Protein AF-A0A7W0XB61-F1 (afdb_monomer)

Solvent-accessible surface area (backbone atoms only — not comparable to full-atom values): 3455 Å² total; per-residue (Å²): 134,83,82,92,82,80,87,89,77,80,76,42,80,37,38,50,30,63,35,46,64,47,29,48,55,37,48,74,69,68,54,75,34,60,56,99,89,40,67,55,54,81,75,65,61,68,75,82,77,50,86,132

pLDDT: mean 94.52, std 5.73, range [68.25, 98.69]

Foldseek 3Di:
DDDDDDDPDDWDQWLQEGGPVSNVVCVVVVHDSADPNDNDSVRDDPCVPDDD

Secondary structure (DSSP, 8-state):
-PPP--------EETTEESHHHHHHHHHTT----BTTB---TT--GGGT---

Sequence (52 aa):
MSRRVVITGIGAVTPLGVGAVTSFERWVAGKSGIEDGEGRCDEFEVTDFLSV

Mean predicted aligned error: 3.64 Å

Radius of gyration: 14.83 Å; Cα contacts (8 Å, |Δi|>4): 50; chains: 1; bounding box: 32×22×46 Å

Structure (mmCIF, N/CA/C/O backbone):
data_AF-A0A7W0XB61-F1
#
_entry.id   AF-A0A7W0XB61-F1
#
loop_
_atom_site.group_PDB
_atom_site.id
_atom_site.type_symbol
_atom_site.label_atom_id
_atom_site.label_alt_id
_atom_site.label_comp_id
_atom_sit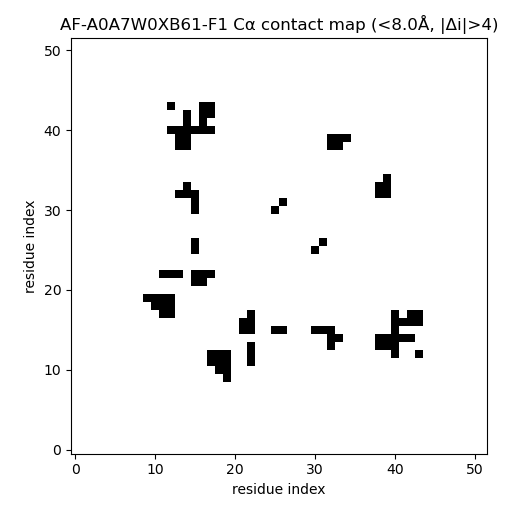e.label_asym_id
_atom_site.label_entity_id
_atom_site.label_seq_id
_atom_site.pdbx_PDB_ins_code
_atom_site.Cartn_x
_atom_site.Cartn_y
_atom_site.Cartn_z
_atom_site.occupancy
_atom_site.B_iso_or_equiv
_atom_site.auth_seq_id
_atom_site.auth_comp_id
_atom_site.auth_asym_id
_atom_site.auth_atom_id
_atom_site.pdbx_PDB_model_num
ATOM 1 N N . MET A 1 1 ? -12.534 11.065 32.349 1.00 76.44 1 MET A N 1
ATOM 2 C CA . MET A 1 1 ? -12.221 9.972 31.400 1.00 76.44 1 MET A CA 1
ATOM 3 C C . MET A 1 1 ? -12.171 10.543 29.996 1.00 76.44 1 MET A C 1
ATOM 5 O O . MET A 1 1 ? -13.057 11.320 29.661 1.00 76.44 1 MET A O 1
ATOM 9 N N . SER A 1 2 ? -11.173 10.179 29.191 1.00 88.94 2 SER A N 1
ATOM 10 C CA . SER A 1 2 ? -11.183 10.486 27.757 1.00 88.94 2 SER A CA 1
ATOM 11 C C . SER A 1 2 ? -12.084 9.496 27.010 1.00 88.94 2 SER A C 1
ATOM 13 O O . SER A 1 2 ? -12.265 8.351 27.429 1.00 88.94 2 SER A O 1
ATOM 15 N N . ARG A 1 3 ? -12.701 9.949 25.915 1.00 95.38 3 ARG A N 1
ATOM 16 C CA . ARG A 1 3 ? -13.566 9.113 25.074 1.00 95.38 3 ARG A CA 1
ATOM 17 C C . ARG A 1 3 ? -12.707 8.134 24.267 1.00 95.38 3 ARG A C 1
ATOM 19 O O . ARG A 1 3 ? -11.669 8.527 23.744 1.00 95.38 3 ARG A O 1
ATOM 26 N N . ARG A 1 4 ? -13.144 6.877 24.138 1.00 96.44 4 ARG A N 1
ATOM 27 C CA . ARG A 1 4 ? -12.463 5.884 23.290 1.00 96.44 4 ARG A CA 1
ATOM 28 C C . ARG A 1 4 ? -12.629 6.267 21.818 1.00 96.44 4 ARG A C 1
ATOM 30 O O . ARG A 1 4 ? -13.751 6.493 21.367 1.00 96.44 4 ARG A O 1
ATOM 37 N N . VAL A 1 5 ? -11.516 6.320 21.094 1.00 96.69 5 VAL A N 1
ATOM 38 C CA . VAL A 1 5 ? -11.456 6.570 19.648 1.00 96.69 5 VAL A CA 1
ATOM 39 C C . VAL A 1 5 ? -10.744 5.385 19.004 1.00 96.69 5 VAL A C 1
ATOM 41 O O . VAL A 1 5 ? -9.791 4.862 19.579 1.00 96.69 5 VAL A O 1
ATOM 44 N N . VAL A 1 6 ? -11.233 4.937 17.850 1.00 97.81 6 VAL A N 1
ATOM 45 C CA . VAL A 1 6 ? -10.693 3.787 17.111 1.00 97.81 6 VAL A CA 1
ATOM 46 C C . VAL A 1 6 ? -10.476 4.153 15.647 1.00 97.81 6 VAL A C 1
ATOM 48 O O . VAL A 1 6 ? -11.142 5.047 15.127 1.00 97.81 6 VAL A O 1
ATOM 51 N N . ILE A 1 7 ? -9.552 3.449 14.996 1.00 97.00 7 ILE A N 1
ATOM 52 C CA . ILE A 1 7 ? -9.313 3.550 13.554 1.00 97.00 7 ILE A CA 1
ATOM 53 C C . ILE A 1 7 ? -10.353 2.681 12.843 1.00 97.00 7 ILE A C 1
ATOM 55 O O . ILE A 1 7 ? -10.483 1.500 13.158 1.00 97.00 7 ILE A O 1
ATOM 59 N N . THR A 1 8 ? -11.096 3.257 11.900 1.00 97.75 8 THR A N 1
ATOM 60 C CA . THR A 1 8 ? -12.146 2.558 11.134 1.00 97.75 8 THR A CA 1
ATOM 61 C C . THR A 1 8 ? -11.762 2.288 9.680 1.00 97.75 8 THR A C 1
ATOM 63 O O . THR A 1 8 ? -12.487 1.592 8.977 1.00 97.75 8 THR A O 1
ATOM 66 N N . GLY A 1 9 ? -10.626 2.813 9.225 1.00 97.00 9 GLY A N 1
ATOM 67 C CA . GLY A 1 9 ? -10.106 2.608 7.879 1.00 97.00 9 GLY A CA 1
ATOM 68 C C . GLY A 1 9 ? -8.711 3.205 7.736 1.00 97.00 9 GLY A C 1
ATOM 69 O O . GLY A 1 9 ? -8.352 4.133 8.463 1.00 97.00 9 GLY A O 1
ATOM 70 N N . ILE A 1 10 ? -7.923 2.644 6.820 1.00 96.75 10 ILE A N 1
ATOM 71 C CA . ILE A 1 10 ? -6.566 3.093 6.496 1.00 96.75 10 ILE A CA 1
ATOM 72 C C . ILE A 1 10 ? -6.405 3.045 4.977 1.00 96.75 10 ILE A C 1
ATOM 74 O O . ILE A 1 10 ? -6.790 2.067 4.339 1.00 96.75 10 ILE A O 1
ATOM 78 N N . GLY A 1 11 ? -5.804 4.088 4.415 1.00 95.12 11 GLY A N 1
ATOM 79 C CA . GLY A 1 11 ? -5.330 4.143 3.038 1.00 95.12 11 GLY A CA 1
ATOM 80 C C . GLY A 1 11 ? -3.984 4.856 3.014 1.00 95.12 11 GLY A C 1
ATOM 81 O O . GLY A 1 11 ? -3.743 5.738 3.838 1.00 95.12 11 GLY A O 1
ATOM 82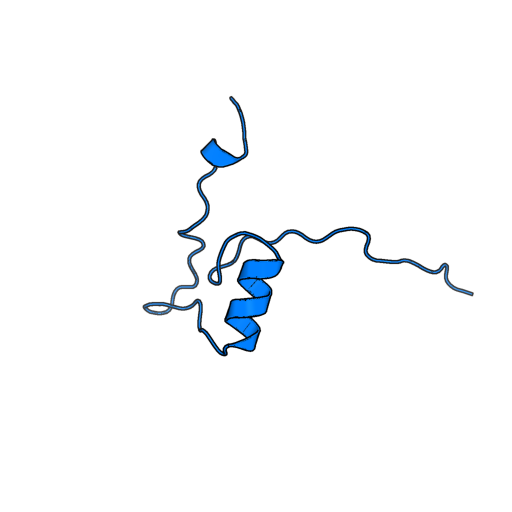 N N . ALA A 1 12 ? -3.098 4.443 2.114 1.00 95.94 12 ALA A N 1
ATOM 83 C CA . ALA A 1 12 ? -1.769 5.023 1.991 1.00 95.94 12 ALA A CA 1
ATOM 84 C C . ALA A 1 12 ? -1.317 4.986 0.530 1.00 95.94 12 ALA A C 1
ATOM 86 O O . ALA A 1 12 ? -1.539 3.994 -0.158 1.00 95.94 12 ALA A O 1
ATOM 87 N N . VAL A 1 13 ? -0.677 6.061 0.083 1.00 96.38 13 VAL A N 1
ATOM 88 C CA . VAL A 1 13 ? 0.123 6.101 -1.143 1.00 96.38 13 VAL A CA 1
ATOM 89 C C . VAL A 1 13 ? 1.540 6.371 -0.675 1.00 96.38 13 VAL A C 1
ATOM 91 O O . VAL A 1 13 ? 1.792 7.404 -0.051 1.00 96.38 13 VAL A O 1
ATOM 94 N N . THR A 1 14 ? 2.431 5.407 -0.876 1.00 97.12 14 THR A N 1
ATOM 95 C CA . THR A 1 14 ? 3.800 5.477 -0.366 1.00 97.12 14 THR A CA 1
ATOM 96 C C . THR A 1 14 ? 4.788 5.013 -1.432 1.00 97.12 14 THR A C 1
ATOM 98 O O . THR A 1 14 ? 4.378 4.356 -2.389 1.00 97.12 14 THR A O 1
ATOM 101 N N . PRO A 1 15 ? 6.094 5.251 -1.240 1.00 97.88 15 PRO A N 1
ATOM 102 C CA . PRO A 1 15 ? 7.126 4.655 -2.091 1.00 97.88 15 PRO A CA 1
ATOM 103 C C . PRO A 1 15 ? 7.234 3.130 -1.946 1.00 97.88 15 PRO A C 1
ATOM 105 O O . PRO A 1 15 ? 7.949 2.471 -2.686 1.00 97.88 15 PRO A O 1
ATOM 108 N N . LEU A 1 16 ? 6.530 2.542 -0.972 1.00 97.81 16 LEU A N 1
ATOM 109 C CA . LEU A 1 16 ? 6.348 1.096 -0.862 1.00 97.81 16 LEU A CA 1
ATOM 110 C C . LEU A 1 16 ? 5.092 0.617 -1.603 1.00 97.81 16 LEU A C 1
ATOM 112 O O . LEU A 1 16 ? 4.795 -0.571 -1.560 1.00 97.81 16 LEU A O 1
ATOM 116 N N . GLY A 1 17 ? 4.369 1.496 -2.292 1.00 96.19 17 GLY A N 1
ATOM 117 C CA . GLY A 1 17 ? 3.234 1.177 -3.153 1.00 96.19 17 GLY A CA 1
ATOM 118 C C . GLY A 1 17 ? 1.903 1.777 -2.700 1.00 96.19 17 GLY A C 1
ATOM 119 O O . GLY A 1 17 ? 1.788 2.434 -1.657 1.00 96.19 17 GLY A O 1
ATOM 120 N N . VAL A 1 18 ? 0.875 1.536 -3.517 1.00 96.75 18 VAL A N 1
ATOM 121 C CA . VAL A 1 18 ? -0.491 2.034 -3.303 1.00 96.75 18 VAL A CA 1
ATOM 122 C C . VAL A 1 18 ? -1.309 1.040 -2.478 1.00 96.75 18 VAL A C 1
ATOM 124 O O . VAL A 1 18 ? -1.420 -0.143 -2.800 1.00 96.75 18 VAL A O 1
ATOM 127 N N . GLY A 1 19 ? -1.916 1.540 -1.405 1.00 95.81 19 GLY A N 1
ATOM 128 C CA . GLY A 1 19 ? -2.749 0.778 -0.484 1.00 95.81 19 GLY A CA 1
ATOM 129 C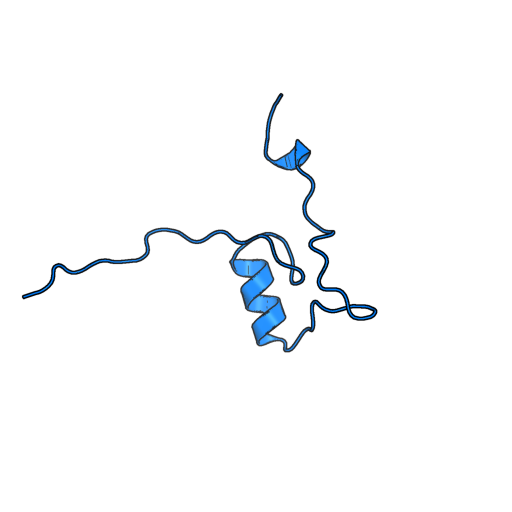 C . GLY A 1 19 ? -2.036 0.404 0.816 1.00 95.81 19 GLY A C 1
ATOM 130 O O . GLY A 1 19 ? -0.822 0.196 0.874 1.00 95.81 19 GLY A O 1
ATOM 131 N N . ALA A 1 20 ? -2.827 0.300 1.888 1.00 97.50 20 ALA A N 1
ATOM 132 C CA . ALA A 1 20 ? -2.327 -0.018 3.225 1.00 97.50 20 ALA A CA 1
ATOM 133 C C . ALA A 1 20 ? -1.717 -1.428 3.306 1.00 97.50 20 ALA A C 1
ATOM 135 O O . ALA A 1 20 ? -0.692 -1.609 3.958 1.00 97.50 20 ALA A O 1
ATOM 136 N N . VAL A 1 21 ? -2.322 -2.406 2.619 1.00 97.69 21 VAL A N 1
ATOM 137 C CA . VAL A 1 21 ? -1.846 -3.800 2.591 1.00 97.69 21 VAL A CA 1
ATOM 138 C C . VAL A 1 21 ? -0.491 -3.885 1.893 1.00 97.69 21 VAL A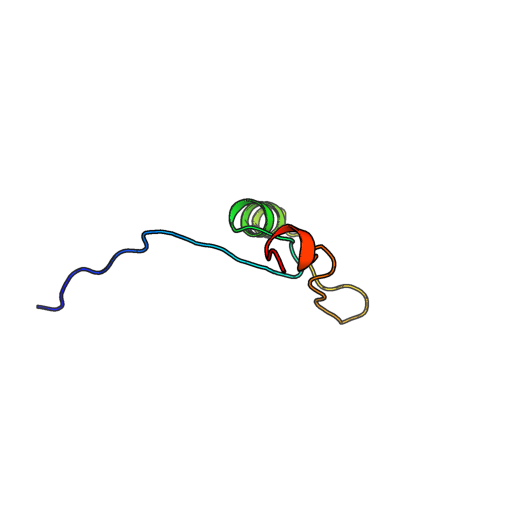 C 1
ATOM 140 O O . VAL A 1 21 ? 0.475 -4.308 2.518 1.00 97.69 21 VAL A O 1
ATOM 143 N N . THR A 1 22 ? -0.391 -3.384 0.659 1.00 97.38 22 THR A N 1
ATOM 144 C CA . THR A 1 22 ? 0.852 -3.360 -0.129 1.00 97.38 22 THR A CA 1
ATOM 145 C C . THR A 1 22 ? 1.997 -2.692 0.631 1.00 97.38 22 THR A C 1
ATOM 147 O O . THR A 1 22 ? 3.083 -3.261 0.755 1.00 97.38 22 THR A O 1
ATOM 150 N N . SER A 1 23 ? 1.730 -1.509 1.201 1.00 97.50 23 SER A N 1
ATOM 151 C CA . SER A 1 23 ? 2.717 -0.764 1.988 1.00 97.50 23 SER A CA 1
ATOM 152 C C . SER A 1 23 ? 3.187 -1.566 3.207 1.00 97.50 23 SER A C 1
ATOM 154 O O . SER A 1 23 ? 4.384 -1.632 3.483 1.00 97.50 23 SER A O 1
ATOM 156 N N . PHE A 1 24 ? 2.259 -2.204 3.928 1.00 98.00 24 PHE A N 1
ATOM 157 C CA . PHE A 1 24 ? 2.577 -2.995 5.115 1.00 98.00 24 PHE A CA 1
ATOM 158 C C . PHE A 1 24 ? 3.371 -4.260 4.777 1.00 98.00 24 PHE A C 1
ATOM 160 O O . PHE A 1 24 ? 4.397 -4.516 5.400 1.00 98.00 24 PHE A O 1
ATOM 167 N N . GLU A 1 25 ? 2.947 -5.031 3.778 1.00 98.50 25 GLU A N 1
ATOM 168 C CA . GLU A 1 25 ? 3.607 -6.282 3.392 1.00 98.50 25 GLU A CA 1
ATOM 169 C C . GLU A 1 25 ? 5.051 -6.052 2.935 1.00 98.50 25 GLU A C 1
ATOM 171 O O . GLU A 1 25 ? 5.968 -6.752 3.373 1.00 98.50 25 GLU A O 1
ATOM 176 N N . ARG A 1 26 ? 5.283 -5.031 2.103 1.00 98.31 26 ARG A N 1
ATOM 177 C CA . ARG A 1 26 ? 6.629 -4.682 1.629 1.00 98.31 26 ARG 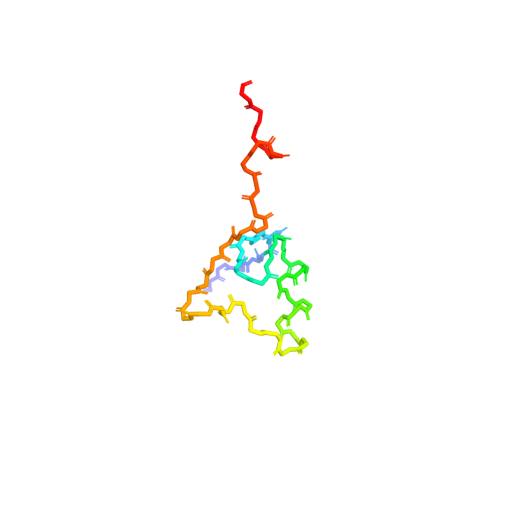A CA 1
ATOM 178 C C . ARG A 1 26 ? 7.502 -4.124 2.753 1.00 98.31 26 ARG A C 1
ATOM 180 O O . ARG A 1 26 ? 8.684 -4.466 2.815 1.00 98.31 26 ARG A O 1
ATOM 187 N N . TRP A 1 27 ? 6.929 -3.348 3.677 1.00 97.75 27 TRP A N 1
ATOM 188 C CA . TRP A 1 27 ? 7.650 -2.893 4.866 1.00 97.75 27 TRP A CA 1
ATOM 189 C C . TRP A 1 27 ? 8.077 -4.065 5.757 1.00 97.75 27 TRP A C 1
ATOM 191 O O . TRP A 1 27 ? 9.248 -4.161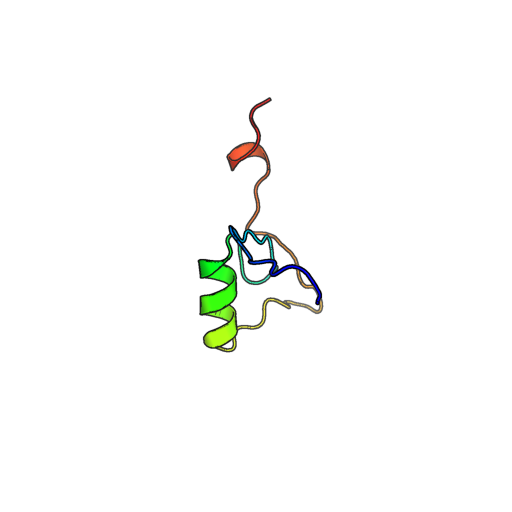 6.126 1.00 97.75 27 TRP A O 1
ATOM 201 N N . VAL A 1 28 ? 7.163 -4.996 6.048 1.00 98.62 28 VAL A N 1
ATOM 202 C CA . VAL A 1 28 ? 7.454 -6.212 6.827 1.00 98.62 28 VAL A CA 1
ATOM 203 C C . VAL A 1 28 ? 8.531 -7.062 6.150 1.00 98.62 28 VAL A C 1
ATOM 205 O O . VAL A 1 28 ? 9.395 -7.614 6.827 1.00 98.62 28 VAL A O 1
ATOM 208 N N . ALA A 1 29 ? 8.536 -7.123 4.817 1.00 98.69 29 ALA A N 1
ATOM 209 C CA . ALA A 1 29 ? 9.565 -7.808 4.037 1.00 98.69 29 ALA A CA 1
ATOM 210 C C . ALA A 1 29 ? 10.924 -7.072 3.993 1.00 98.69 29 ALA A C 1
ATOM 212 O O . ALA A 1 29 ? 11.839 -7.526 3.303 1.00 98.69 29 ALA A O 1
ATOM 213 N N . GLY A 1 30 ? 11.067 -5.937 4.686 1.00 98.25 30 GLY A N 1
ATOM 214 C CA . GLY A 1 30 ? 12.300 -5.152 4.730 1.00 98.25 30 GLY A CA 1
ATOM 215 C C . GLY A 1 30 ? 12.639 -4.465 3.407 1.00 98.25 30 GLY A C 1
ATOM 216 O O . GLY A 1 30 ? 13.807 -4.173 3.152 1.00 98.25 30 GLY A O 1
ATOM 217 N N . LYS A 1 31 ? 11.648 -4.235 2.536 1.00 98.31 31 LYS A N 1
ATOM 218 C CA . LYS A 1 31 ?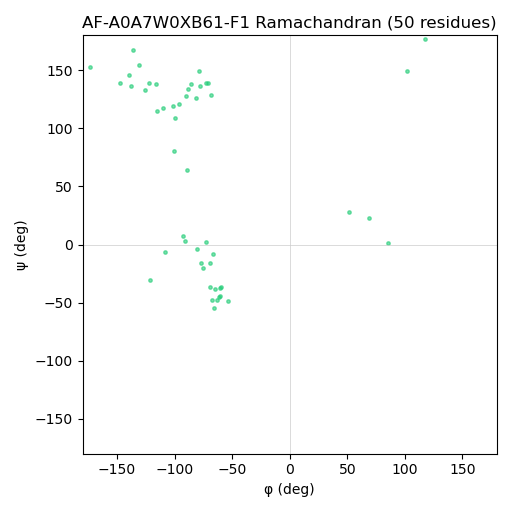 11.864 -3.497 1.289 1.00 98.31 31 LYS A CA 1
ATOM 219 C C . LYS A 1 31 ? 12.092 -2.018 1.592 1.00 98.31 31 LYS A C 1
ATOM 221 O O . LYS A 1 31 ? 11.413 -1.435 2.434 1.00 98.31 31 LYS A O 1
ATOM 226 N N . SER A 1 32 ? 13.047 -1.425 0.883 1.00 96.75 32 SER A N 1
ATOM 227 C CA . SER A 1 32 ? 13.209 0.025 0.810 1.00 96.75 32 SER A CA 1
ATOM 228 C C . SER A 1 32 ? 12.358 0.540 -0.343 1.00 96.75 32 SER A C 1
ATOM 230 O O . SER A 1 32 ? 12.412 -0.037 -1.423 1.00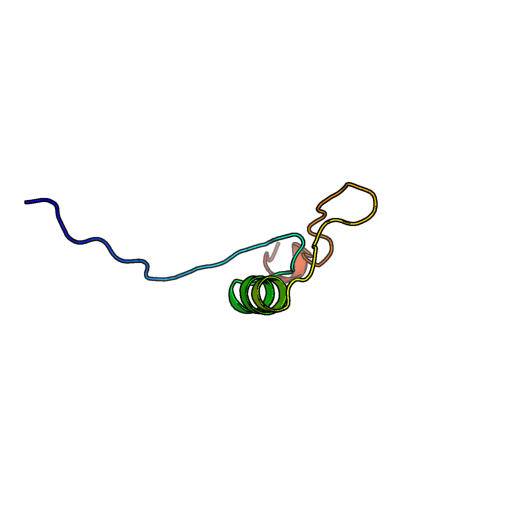 96.75 32 SER A O 1
ATOM 232 N N . GLY A 1 33 ? 11.602 1.612 -0.113 1.00 96.06 33 GLY A N 1
ATOM 233 C CA . GLY A 1 33 ? 10.964 2.388 -1.183 1.00 96.06 33 GLY A CA 1
ATOM 234 C C . GLY A 1 33 ? 11.823 3.568 -1.645 1.00 96.06 33 GLY A C 1
ATOM 235 O O . GLY A 1 33 ? 11.339 4.436 -2.354 1.00 96.06 33 GLY A O 1
ATOM 236 N N . ILE A 1 34 ? 13.067 3.660 -1.164 1.00 97.06 34 ILE A N 1
ATOM 237 C CA . ILE A 1 34 ? 14.025 4.684 -1.581 1.00 97.06 34 ILE A CA 1
ATOM 238 C C . ILE A 1 34 ? 14.909 4.090 -2.669 1.00 97.06 34 ILE A C 1
ATOM 240 O O . ILE A 1 34 ? 15.631 3.122 -2.407 1.00 97.06 34 ILE A O 1
ATOM 244 N N . GLU A 1 35 ? 14.888 4.717 -3.839 1.00 95.44 35 GLU A N 1
ATOM 245 C CA . GLU A 1 35 ? 15.731 4.411 -4.993 1.00 95.44 35 GLU A CA 1
ATOM 246 C C . GLU A 1 35 ? 16.447 5.697 -5.427 1.00 95.44 35 GLU A C 1
ATOM 248 O O . GLU A 1 35 ? 15.853 6.772 -5.448 1.00 95.44 35 GLU A O 1
ATOM 253 N N . ASP A 1 36 ? 17.758 5.621 -5.674 1.00 96.38 36 ASP A N 1
ATOM 254 C CA . ASP A 1 36 ? 18.608 6.778 -6.015 1.00 96.38 36 ASP A CA 1
ATOM 255 C C . ASP A 1 36 ? 18.512 7.977 -5.044 1.00 96.38 36 ASP A C 1
ATOM 257 O O . ASP A 1 36 ? 18.749 9.127 -5.409 1.00 96.38 36 ASP A O 1
ATOM 261 N N . GLY A 1 37 ? 18.192 7.706 -3.774 1.00 96.94 37 GLY A N 1
ATOM 262 C CA . GLY A 1 37 ? 18.036 8.725 -2.730 1.00 96.94 37 GLY A CA 1
ATOM 263 C C . GLY A 1 37 ? 16.646 9.364 -2.660 1.00 96.94 37 GLY A C 1
ATOM 264 O O . GLY A 1 37 ? 16.421 10.198 -1.787 1.00 96.94 37 GLY A O 1
ATOM 265 N N . GLU A 1 38 ? 15.705 8.944 -3.506 1.00 97.00 38 GLU A N 1
ATOM 266 C CA . GLU A 1 38 ? 14.347 9.479 -3.572 1.00 97.00 38 GLU A CA 1
ATOM 267 C C . GLU A 1 38 ? 13.306 8.411 -3.209 1.00 97.00 38 GLU A C 1
ATOM 269 O O . GLU A 1 38 ? 13.384 7.266 -3.646 1.00 97.00 38 GLU A O 1
ATOM 274 N N . GLY A 1 39 ? 12.297 8.788 -2.422 1.00 95.94 39 GLY A N 1
ATOM 275 C CA . GLY A 1 39 ? 11.130 7.951 -2.134 1.00 95.94 39 GLY A CA 1
ATOM 276 C C . GLY A 1 39 ? 9.952 8.384 -2.996 1.00 95.94 39 GLY A C 1
ATOM 277 O O . GLY A 1 39 ? 9.104 9.147 -2.532 1.00 95.94 39 GLY A O 1
ATOM 278 N N . ARG A 1 40 ? 9.916 7.955 -4.258 1.00 96.44 40 ARG A N 1
ATOM 279 C CA . ARG A 1 40 ? 8.863 8.351 -5.204 1.00 96.44 40 ARG A CA 1
ATOM 280 C C . ARG A 1 40 ? 7.651 7.436 -5.065 1.00 96.44 40 ARG A C 1
ATOM 282 O O . ARG A 1 40 ? 7.799 6.230 -4.949 1.00 96.44 40 ARG A O 1
ATOM 289 N N . CYS A 1 41 ? 6.451 8.008 -5.102 1.00 96.00 41 CYS A N 1
ATOM 290 C CA . CYS A 1 41 ? 5.202 7.246 -5.200 1.00 96.00 41 CYS A CA 1
ATOM 291 C C . CYS A 1 41 ? 4.849 7.030 -6.678 1.00 96.00 41 CYS A C 1
ATOM 293 O O . CYS A 1 41 ? 3.876 7.594 -7.171 1.00 96.00 41 CYS A O 1
ATOM 295 N N . ASP A 1 42 ? 5.688 6.295 -7.394 1.00 93.44 42 ASP A N 1
ATOM 296 C CA . ASP A 1 42 ? 5.603 6.089 -8.845 1.00 93.44 42 ASP A CA 1
ATOM 297 C C . ASP A 1 42 ? 4.525 5.081 -9.278 1.00 93.44 42 ASP A C 1
ATOM 299 O O . ASP A 1 42 ? 4.113 5.087 -10.431 1.00 93.44 42 ASP A O 1
ATOM 303 N N . GLU A 1 43 ? 4.012 4.263 -8.358 1.00 93.44 43 GLU A N 1
ATOM 304 C CA . GLU A 1 43 ? 2.895 3.343 -8.616 1.00 93.44 43 GLU A CA 1
ATOM 305 C C . GLU A 1 43 ? 1.499 4.013 -8.561 1.00 93.44 43 GLU A C 1
ATOM 307 O O . GLU A 1 43 ? 0.493 3.335 -8.777 1.00 93.44 43 GLU A O 1
ATOM 312 N N . PHE A 1 44 ? 1.388 5.306 -8.220 1.00 94.12 44 PHE A N 1
ATOM 313 C CA . PHE A 1 44 ? 0.090 5.986 -8.093 1.00 94.12 44 PHE A CA 1
ATOM 314 C C . PHE A 1 44 ? -0.270 6.825 -9.321 1.00 94.12 44 PHE A C 1
ATOM 316 O O . PHE A 1 44 ? 0.239 7.931 -9.497 1.00 94.12 44 PHE A O 1
ATOM 323 N N . GLU A 1 45 ? -1.252 6.353 -10.086 1.00 91.56 45 GLU A N 1
ATOM 324 C CA . GLU A 1 45 ? -1.839 7.088 -11.206 1.00 91.56 45 GLU A CA 1
ATOM 325 C C . GLU A 1 45 ? -3.185 7.712 -10.819 1.00 91.56 45 GLU A C 1
ATOM 327 O O . GLU A 1 45 ? -4.143 7.028 -10.464 1.00 91.56 45 GLU A O 1
ATOM 332 N N . VAL A 1 46 ? -3.287 9.042 -10.893 1.00 90.69 46 VAL A N 1
ATOM 333 C CA . VAL A 1 46 ? -4.469 9.794 -10.419 1.00 90.69 46 VAL A CA 1
ATOM 334 C C . VAL A 1 46 ? -5.748 9.388 -11.158 1.00 90.69 46 VAL A C 1
ATOM 336 O O . VAL A 1 46 ? -6.821 9.313 -10.553 1.00 90.69 46 VAL A O 1
ATOM 339 N N . THR A 1 47 ? -5.640 9.118 -12.459 1.00 91.38 47 THR A N 1
ATOM 340 C CA . THR A 1 47 ? -6.776 8.778 -13.328 1.00 91.38 47 THR A CA 1
ATOM 341 C C . THR A 1 47 ? -7.394 7.419 -13.021 1.00 91.38 47 THR A C 1
ATOM 343 O O . THR A 1 47 ? -8.529 7.177 -13.422 1.00 91.38 47 THR A O 1
ATOM 346 N N . ASP A 1 48 ? -6.698 6.557 -12.278 1.00 89.75 48 ASP A N 1
ATOM 347 C CA . ASP A 1 48 ? -7.233 5.260 -11.857 1.00 89.75 48 ASP A CA 1
ATOM 348 C C . ASP A 1 48 ? -8.255 5.401 -10.717 1.00 89.75 48 ASP A C 1
ATOM 350 O O . ASP A 1 48 ? -9.070 4.506 -10.489 1.00 89.75 48 ASP A O 1
ATOM 354 N N . PHE A 1 49 ? -8.231 6.529 -9.997 1.00 84.50 49 PHE A N 1
ATOM 355 C CA . PHE A 1 49 ? -9.024 6.728 -8.779 1.00 84.50 49 PHE A CA 1
ATOM 356 C C . PHE A 1 49 ? -9.974 7.917 -8.854 1.00 84.50 49 PHE A C 1
ATOM 358 O O . PHE A 1 49 ? -11.019 7.906 -8.201 1.00 84.50 49 PHE A O 1
ATOM 365 N N . LEU A 1 50 ? -9.613 8.953 -9.610 1.00 86.00 50 LEU A N 1
ATOM 366 C CA . LEU A 1 50 ? -10.410 10.163 -9.742 1.00 86.00 50 LEU A CA 1
ATOM 367 C C . LEU A 1 50 ? -10.993 10.234 -11.154 1.00 86.00 50 LEU A C 1
ATOM 369 O O . LEU A 1 50 ? -10.265 10.335 -12.138 1.00 86.00 50 LEU A O 1
ATOM 373 N N . SER A 1 51 ? -12.319 10.202 -11.246 1.00 82.44 51 SER A N 1
ATOM 374 C CA . SER A 1 51 ? -13.044 10.509 -12.479 1.00 82.44 51 SER A CA 1
ATOM 375 C C . SER A 1 51 ? -13.0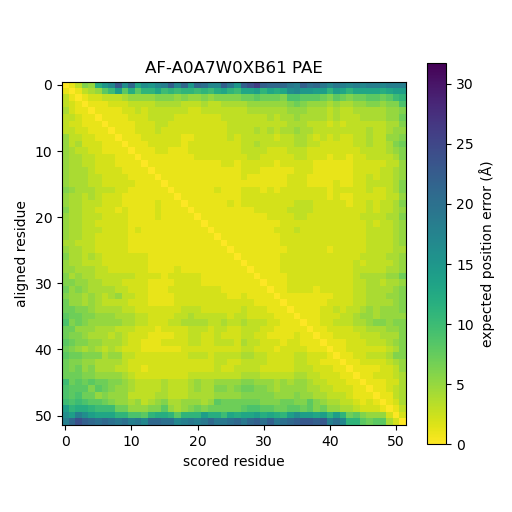99 12.023 -12.701 1.00 82.44 51 SER A C 1
ATOM 377 O O . SER A 1 51 ? -13.371 12.765 -11.753 1.00 82.44 51 SER A O 1
ATOM 379 N N . VAL A 1 52 ? -12.863 12.452 -13.944 1.00 68.25 52 VAL A N 1
ATOM 380 C CA . VAL A 1 52 ? -13.035 13.841 -14.415 1.00 68.25 52 VAL A CA 1
ATOM 381 C C . VAL A 1 52 ? -14.512 14.174 -14.593 1.00 68.25 52 VAL A C 1
ATOM 383 O O . VAL A 1 52 ? -15.251 13.284 -15.074 1.00 68.25 52 VAL A O 1
#